Protein 4GOS (pdb70)

B-factor: mean 15.87, std 6.1, range [8.82, 46.49]

Organism: Homo sapiens (NCBI:txid9606)

Sequence (115 aa):
HSITVTTVASAGNIGEDGILSCTFEPDIIKLSDIVIQWLKEGVLGLVHEFKEGKDELSEQDEMFRGRTAVFADQVIVGNASLRLKNVQLTDAGTYKCYIITSKGKGNANLLEYKTGH

InterPro domains:
  IPR003599 Immunoglobulin domain subtype [SM00409] (41-146)
  IPR007110 Immunoglobulin-like domain [PS50835] (49-132)
  IPR007110 Immunoglobulin-like domain [PS50835] (153-241)
  IPR013106 Immunoglobulin V-set domain [PF07686] (47-138)
  IPR013783 Immunoglobulin-like fold [G3DSA:2.60.40.10] (30-149)
  IPR013783 Immunoglobulin-like fold [G3DSA:2.60.40.10] (150-251)
  IPR036179 Immunoglobulin-like domain superfamily [SSF48726] (47-141)
  IPR036179 Immunoglobulin-like domain superfamily [SSF48726] (162-236)
  IPR050504 BTN/MOG-like [PTHR24100] (30-240)
  IPR053896 Butyrophilin subfamily 3 member A2-like, Ig-C domain [PF22705] (153-232)

Structure (mmCIF, N/CA/C/O backbone):
data_4GOS
#
_entry.id   4GOS
#
_cell.length_a   46.500
_cell.length_b   46.500
_cell.length_c   115.770
_cell.angle_alpha   90.000
_cell.angle_beta   90.000
_cell.angle_gamma   90.000
#
_symmetry.space_group_name_H-M   'P 43 21 2'
#
loop_
_entity.id
_entity.type
_entity.pdbx_description
1 polymer 'V-set domain-containing T-cell activation inhibitor 1'
2 branched alpha-D-mannopyranose-(1-3)-[alpha-D-mannopyranose-(1-6)]beta-D-mannopyranose-(1-4)-2-acetamido-2-deoxy-beta-D-glucopyranose-(1-4)-2-acetamido-2-deoxy-beta-D-glucopyranose
3 water water
#
loop_
_atom_site.group_PDB
_atom_site.id
_atom_site.type_symbol
_atom_site.label_atom_id
_atom_site.label_alt_id
_atom_site.label_comp_id
_atom_site.label_asym_id
_atom_site.label_entity_id
_atom_site.label_seq_id
_atom_site.pdbx_PDB_ins_code
_atom_site.Cartn_x
_atom_site.Cartn_y
_atom_site.Cartn_z
_atom_site.occupancy
_atom_site.B_iso_or_equiv
_atom_site.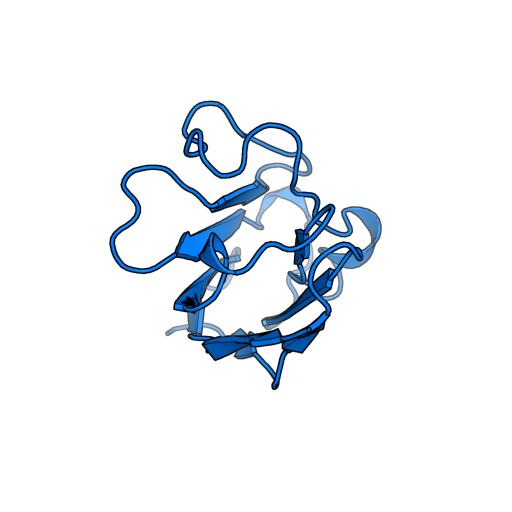auth_seq_id
_atom_site.auth_comp_id
_atom_site.auth_asym_id
_atom_site.auth_atom_id
_atom_site.pdbx_PDB_model_num
ATOM 1 N N . HIS A 1 6 ? 8.027 20.451 53.082 1.00 28.53 35 HIS A N 1
ATOM 2 C CA . HIS A 1 6 ? 9.324 19.925 53.622 1.00 28.66 35 HIS A CA 1
ATOM 3 C C . HIS A 1 6 ? 10.235 19.357 52.527 1.00 27.84 35 HIS A C 1
ATOM 4 O O . HIS A 1 6 ? 10.903 18.344 52.733 1.00 29.58 35 HIS A O 1
ATOM 6 N N . SER A 1 7 ? 10.287 20.029 51.382 1.00 25.32 36 SER A N 1
ATOM 7 C CA . SER A 1 7 ? 11.117 19.575 50.277 1.00 23.67 36 SER A CA 1
ATOM 8 C C . SER A 1 7 ? 12.602 19.928 50.468 1.00 21.36 36 SER A C 1
ATOM 9 O O . SER A 1 7 ? 13.450 19.376 49.763 1.00 22.12 36 SER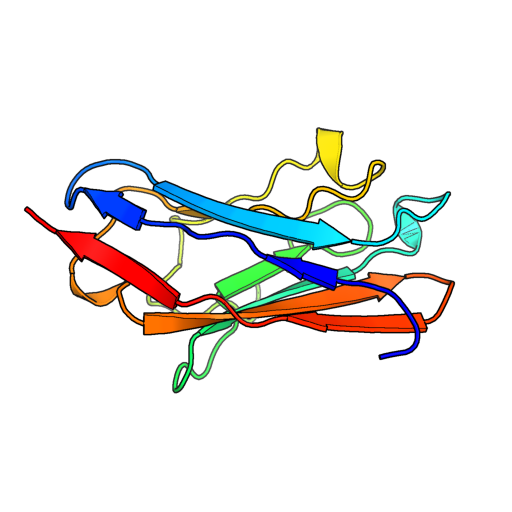 A O 1
ATOM 12 N N . ILE A 1 8 ? 12.918 20.819 51.421 1.00 18.55 37 ILE A N 1
ATOM 13 C CA . ILE A 1 8 ? 14.308 21.023 51.841 1.00 17.24 37 ILE A CA 1
ATOM 14 C C . ILE A 1 8 ? 14.439 20.908 53.344 1.00 16.26 37 ILE A C 1
ATOM 15 O O . ILE A 1 8 ? 13.465 21.111 54.084 1.00 16.11 37 ILE A O 1
ATOM 20 N N . THR A 1 9 ? 15.652 20.606 53.783 1.00 14.61 38 THR A N 1
ATOM 21 C CA . THR A 1 9 ? 15.937 20.414 55.194 1.00 14.09 38 THR A CA 1
ATOM 22 C C . THR A 1 9 ? 16.153 21.768 55.880 1.00 12.63 38 THR A C 1
ATOM 23 O O . THR A 1 9 ? 16.839 22.638 55.367 1.00 13.06 38 THR A O 1
ATOM 27 N N . VAL A 1 10 ? 15.477 21.934 57.019 1.00 11.51 39 VAL A N 1
ATOM 28 C CA . VAL A 1 10 ? 15.636 23.084 57.891 1.00 11.28 39 VAL A CA 1
ATOM 29 C C . VAL A 1 10 ? 15.716 22.528 59.299 1.00 10.87 39 VAL A C 1
ATOM 30 O O . VAL A 1 10 ? 14.920 21.667 59.660 1.00 11.48 39 VAL A O 1
ATOM 34 N N . THR A 1 11 ? 16.689 23.005 60.055 1.00 11.46 40 THR A N 1
ATOM 35 C CA . THR A 1 11 ? 16.982 22.477 61.381 1.00 11.98 40 THR A CA 1
ATOM 36 C C . THR A 1 11 ? 17.241 23.652 62.328 1.00 11.58 40 THR A C 1
ATOM 37 O O . THR A 1 11 ? 17.984 24.573 61.998 1.00 11.79 40 THR A O 1
ATOM 41 N N . THR A 1 12 ? 16.686 23.584 63.528 1.00 10.96 41 THR A N 1
ATOM 42 C CA . THR A 1 12 ? 17.066 24.527 64.575 1.00 11.07 41 THR A CA 1
ATOM 43 C C . THR A 1 12 ? 17.836 23.769 65.640 1.00 11.59 41 THR A C 1
ATOM 44 O O . THR A 1 12 ? 17.821 22.528 65.688 1.00 11.57 41 THR A O 1
ATOM 48 N N . VAL A 1 13 ? 18.512 24.509 66.505 1.00 12.27 42 VAL A N 1
ATOM 49 C CA . VAL A 1 13 ? 19.111 23.929 67.694 1.00 12.86 42 VAL A CA 1
ATOM 50 C C . VAL A 1 13 ? 18.781 24.801 68.889 1.00 12.43 42 VAL A C 1
ATOM 51 O O . VAL A 1 13 ? 18.462 25.994 68.726 1.00 11.77 42 VAL A O 1
ATOM 55 N N . ALA A 1 14 ? 18.913 24.190 70.065 1.00 12.24 43 ALA A N 1
ATOM 56 C CA . ALA A 1 14 ? 18.525 24.805 71.321 1.00 12.42 43 ALA A CA 1
ATOM 57 C C . ALA A 1 14 ? 19.098 26.208 71.415 1.00 11.69 43 ALA A C 1
ATOM 58 O O . ALA A 1 14 ? 20.295 26.422 71.180 1.00 12.17 43 ALA A O 1
ATOM 60 N N . SER A 1 15 ? 18.213 27.150 71.736 1.00 11.48 44 SER A N 1
ATOM 61 C CA . SER A 1 15 ? 18.550 28.549 71.793 1.00 11.38 44 SER A CA 1
ATOM 62 C C . SER A 1 15 ? 17.934 29.128 73.084 1.00 11.80 44 SER A C 1
ATOM 63 O O . SER A 1 15 ? 16.767 28.897 73.393 1.00 11.73 44 SER A O 1
ATOM 66 N N . ALA A 1 16 ? 18.755 29.858 73.825 1.00 12.00 45 ALA A N 1
ATOM 67 C CA . ALA A 1 16 ? 18.382 30.424 75.106 1.00 12.19 45 ALA A CA 1
ATOM 68 C C . ALA A 1 16 ? 19.314 31.580 75.451 1.00 12.76 45 ALA A C 1
ATOM 69 O O . ALA A 1 16 ? 20.523 31.524 75.233 1.00 12.30 45 ALA A O 1
ATOM 71 N N . GLY A 1 17 ? 18.725 32.650 75.978 1.00 12.17 46 GLY A N 1
ATOM 72 C CA . GLY A 1 17 ? 19.486 33.844 76.302 1.00 11.82 46 GLY A CA 1
ATOM 73 C C . GLY A 1 17 ? 19.152 34.345 77.694 1.00 11.70 46 GLY A C 1
ATOM 74 O O . GLY A 1 17 ? 18.316 33.771 78.404 1.00 11.91 46 GLY A O 1
ATOM 75 N N . ASN A 1 18 ? 19.863 35.391 78.083 1.00 11.27 47 ASN A N 1
ATOM 76 C CA . ASN A 1 18 ? 19.601 36.119 79.313 1.00 11.51 47 ASN A CA 1
ATOM 77 C C . ASN A 1 18 ? 18.862 37.414 79.035 1.00 11.14 47 ASN A C 1
ATOM 78 O O . ASN A 1 18 ? 19.176 38.132 78.097 1.00 11.71 47 ASN A O 1
ATOM 83 N N . ILE A 1 19 ? 17.897 37.707 79.893 1.00 11.65 48 ILE A N 1
ATOM 84 C CA . ILE A 1 19 ? 17.188 38.970 79.827 1.00 11.81 48 ILE A CA 1
ATOM 85 C C . ILE A 1 19 ? 18.159 40.152 79.957 1.00 11.49 48 ILE A C 1
ATOM 86 O O . ILE A 1 19 ? 19.054 40.140 80.814 1.00 12.57 48 ILE A O 1
ATOM 91 N N . GLY A 1 20 ? 17.993 41.150 79.091 1.00 11.21 49 GLY A N 1
ATOM 92 C CA . GLY A 1 20 ? 18.832 42.325 79.106 1.00 12.01 49 GLY A CA 1
ATOM 93 C C . GLY A 1 20 ? 20.065 42.256 78.241 1.00 12.63 49 GLY A C 1
ATOM 94 O O . GLY A 1 20 ? 20.862 43.206 78.187 1.00 13.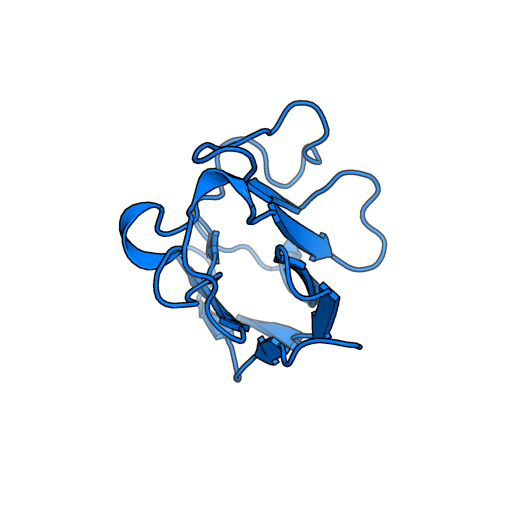77 49 GLY A O 1
ATOM 95 N N . GLU A 1 21 ? 20.238 41.127 77.563 1.00 12.44 50 GLU A N 1
ATOM 96 C CA . GLU A 1 21 ? 21.437 40.847 76.791 1.00 12.17 50 GLU A CA 1
ATOM 97 C C . GLU A 1 21 ? 20.993 40.386 75.408 1.00 11.68 50 GLU A C 1
ATOM 98 O O . GLU A 1 21 ? 19.895 39.870 75.254 1.00 11.05 50 GLU A O 1
ATOM 104 N N . ASP A 1 22 ? 21.829 40.607 74.404 1.00 10.51 51 ASP A N 1
ATOM 105 C CA . ASP A 1 22 ? 21.504 40.189 73.035 1.00 11.09 51 ASP A CA 1
ATOM 106 C C . ASP A 1 22 ? 21.519 38.655 72.956 1.00 10.20 51 ASP A C 1
ATOM 107 O O . ASP A 1 22 ? 22.235 37.982 73.717 1.00 10.73 51 ASP A O 1
ATOM 112 N N . GLY A 1 23 ? 20.695 38.129 72.053 1.00 10.43 52 GLY A N 1
ATOM 113 C CA . GLY A 1 23 ? 20.527 36.690 71.902 1.00 10.05 52 GLY A CA 1
ATOM 114 C C . GLY A 1 23 ? 20.561 36.242 70.452 1.00 10.40 52 GLY A C 1
ATOM 115 O O . GLY A 1 23 ? 20.666 37.069 69.536 1.00 9.76 52 GLY A O 1
ATOM 116 N N . ILE A 1 24 ? 20.506 34.928 70.271 1.00 11.03 53 ILE A N 1
ATOM 117 C CA . ILE A 1 24 ? 20.553 34.286 68.949 1.00 12.48 53 ILE A CA 1
ATOM 118 C C . ILE A 1 24 ? 19.531 33.167 68.923 1.00 11.73 53 ILE A C 1
ATOM 119 O O . ILE A 1 24 ? 19.413 32.393 69.869 1.00 11.11 53 ILE A O 1
ATOM 124 N N . LEU A 1 25 ? 18.789 33.107 67.833 1.00 11.19 54 LEU A N 1
ATOM 125 C CA . LEU A 1 25 ? 17.894 31.982 67.530 1.00 11.29 54 LEU A CA 1
ATOM 126 C C . LEU A 1 25 ? 18.504 31.243 66.352 1.00 10.88 54 LEU A C 1
ATOM 127 O O . LEU A 1 25 ? 18.634 31.822 65.275 1.00 10.61 54 LEU A O 1
ATOM 132 N N . SER A 1 26 ? 18.879 29.975 66.546 1.00 10.71 55 SER A N 1
ATOM 133 C CA . SER A 1 26 ? 19.673 29.259 65.563 1.00 10.90 55 SER A CA 1
ATOM 134 C C . SER A 1 26 ? 18.825 28.529 64.556 1.00 10.75 55 SER A C 1
ATOM 135 O O . SER A 1 26 ? 17.919 27.790 64.924 1.00 10.96 55 SER A O 1
ATOM 138 N N . CYS A 1 27 ? 19.162 28.707 63.282 1.00 10.07 56 CYS A N 1
ATOM 139 C CA . CYS A 1 27 ? 18.487 27.948 62.235 1.00 10.15 56 CYS A CA 1
ATOM 140 C C . CYS A 1 27 ? 19.441 27.711 61.090 1.00 10.79 56 CYS A C 1
ATOM 141 O O . CYS A 1 27 ? 20.186 28.611 60.732 1.00 10.99 56 CYS A O 1
ATOM 144 N N . THR A 1 28 ? 19.459 26.480 60.565 1.00 11.05 57 THR A N 1
ATOM 145 C CA . THR A 1 28 ? 20.253 26.167 59.383 1.00 12.16 57 THR A CA 1
ATOM 146 C C . THR A 1 28 ? 19.388 25.504 58.337 1.00 11.52 57 THR A C 1
ATOM 147 O O . THR A 1 28 ? 18.380 24.886 58.664 1.00 12.96 57 THR A O 1
ATOM 151 N N . PHE A 1 29 ? 19.774 25.618 57.080 1.00 10.40 58 PHE A N 1
ATOM 152 C CA . PHE A 1 29 ? 19.008 24.993 56.028 1.00 10.51 58 PHE A CA 1
ATOM 153 C C . PHE A 1 29 ? 19.919 24.508 54.914 1.00 11.09 58 PHE A C 1
ATOM 154 O O . PHE A 1 29 ? 21.092 24.865 54.838 1.00 11.10 58 PHE A O 1
ATOM 162 N N . GLU A 1 30 ? 19.330 23.688 54.066 1.00 12.16 59 GLU A N 1
ATOM 163 C CA . GLU A 1 30 ? 19.986 23.098 52.913 1.00 12.93 59 GLU A CA 1
ATOM 164 C C . GLU A 1 30 ? 20.404 24.215 51.950 1.00 12.68 59 GLU A C 1
ATOM 165 O O . GLU A 1 30 ? 19.559 24.848 51.364 1.00 12.94 59 GLU A O 1
ATOM 171 N N . PRO A 1 31 ? 21.722 24.459 51.797 1.00 13.05 60 PRO A N 1
ATOM 172 C CA . PRO A 1 31 ? 22.124 25.706 51.144 1.00 13.17 60 PRO A CA 1
ATOM 173 C C . PRO A 1 31 ? 21.879 25.723 49.653 1.00 14.41 60 PRO A C 1
ATOM 174 O O . PRO A 1 31 ? 22.083 24.704 48.982 1.00 14.24 60 PRO A O 1
ATOM 178 N N . ASP A 1 32 ? 21.449 26.881 49.160 1.00 14.87 61 ASP A N 1
ATOM 179 C CA . ASP A 1 32 ? 21.243 27.131 47.735 1.00 15.75 61 ASP A CA 1
ATOM 180 C C . ASP A 1 32 ? 22.427 27.887 47.138 1.00 16.48 61 ASP A C 1
ATOM 181 O O . ASP A 1 32 ? 23.296 28.357 47.886 1.00 16.43 61 ASP A O 1
ATOM 186 N N . ILE A 1 33 ? 22.416 27.999 45.805 1.00 16.32 62 ILE A N 1
ATOM 187 C CA A ILE A 1 33 ? 23.581 28.462 45.035 0.50 17.29 62 ILE A CA 1
ATOM 188 C CA B ILE A 1 33 ? 23.554 28.459 45.001 0.50 17.50 62 ILE A CA 1
ATOM 189 C C . ILE A 1 33 ? 23.580 29.971 44.851 1.00 16.50 62 ILE A C 1
ATOM 190 O O . ILE A 1 33 ? 24.648 30.583 44.750 1.00 17.02 62 ILE A O 1
ATOM 199 N N . LYS A 1 34 ? 22.384 30.545 44.784 1.00 17.04 63 LYS A N 1
ATOM 200 C CA . LYS A 1 34 ? 22.211 31.962 44.531 1.00 17.37 63 LYS A CA 1
ATOM 201 C C . LYS A 1 34 ? 21.450 32.580 45.656 1.00 16.21 63 LYS A C 1
ATOM 202 O O . LYS A 1 34 ? 20.348 32.136 46.001 1.00 15.16 63 LYS A O 1
ATOM 208 N N . LEU A 1 35 ? 21.997 33.670 46.164 1.00 15.10 64 LEU A N 1
ATOM 209 C CA . LEU A 1 35 ? 21.341 34.404 47.206 1.00 15.65 64 LEU A CA 1
ATOM 210 C C . LEU A 1 35 ? 19.932 34.885 46.810 1.00 15.46 64 LEU A C 1
ATOM 211 O O . LEU A 1 35 ? 19.015 34.901 47.645 1.00 15.72 64 LEU A O 1
ATOM 216 N N . SER A 1 36 ? 19.736 35.216 45.533 1.00 15.82 65 SER A N 1
ATOM 217 C CA . SER A 1 36 ? 18.467 35.762 45.051 1.00 16.13 65 SER A CA 1
ATOM 218 C C . SER A 1 36 ? 17.302 34.790 45.159 1.00 16.25 65 SER A C 1
ATOM 219 O O . SER A 1 36 ? 16.149 35.207 45.153 1.00 17.51 65 SER A O 1
ATOM 222 N N . ASP A 1 37 ? 17.601 33.503 45.274 1.00 15.95 66 ASP A N 1
ATOM 223 C CA . ASP A 1 37 ? 16.559 32.488 45.356 1.00 16.58 66 ASP A CA 1
ATOM 224 C C . ASP A 1 37 ? 16.118 32.180 46.781 1.00 14.90 66 ASP A C 1
ATOM 225 O O . ASP A 1 37 ? 15.235 31.363 46.968 1.00 15.17 66 ASP A O 1
ATOM 230 N N . ILE A 1 38 ? 16.732 32.806 47.772 1.00 13.28 67 ILE A N 1
ATOM 231 C CA . ILE A 1 38 ? 16.492 32.443 49.166 1.00 12.98 67 ILE A CA 1
ATOM 232 C C . ILE A 1 38 ? 15.556 33.434 49.859 1.00 12.11 67 ILE A C 1
ATOM 233 O O . ILE A 1 38 ? 15.767 34.649 49.782 1.00 12.82 67 ILE A O 1
ATOM 238 N N . VAL A 1 39 ? 14.561 32.887 50.573 1.00 11.69 68 VAL A N 1
ATOM 239 C CA . VAL A 1 39 ? 13.711 33.669 51.472 1.00 11.80 68 VAL A CA 1
ATOM 240 C C . VAL A 1 39 ? 13.769 33.065 52.857 1.00 11.38 68 VAL A C 1
ATOM 241 O O . VAL A 1 39 ? 13.586 31.876 53.005 1.00 11.34 68 VAL A O 1
ATOM 245 N N . ILE A 1 40 ? 14.056 33.897 53.858 1.00 11.22 69 ILE A N 1
ATOM 246 C CA . ILE A 1 40 ? 13.973 33.484 55.257 1.00 11.65 69 ILE A CA 1
ATOM 247 C C . ILE A 1 40 ? 12.819 34.256 55.898 1.00 11.62 69 ILE A C 1
ATOM 248 O O . ILE A 1 40 ? 12.759 35.471 55.797 1.00 11.92 69 ILE A O 1
ATOM 253 N N . GLN A 1 41 ? 11.945 33.558 56.608 1.00 11.89 70 GLN A N 1
ATOM 254 C CA . GLN A 1 41 ? 10.975 34.209 57.486 1.00 12.89 70 GLN A CA 1
ATOM 255 C C . GLN A 1 41 ? 11.047 33.585 58.865 1.00 11.37 70 GLN A C 1
ATOM 256 O O . GLN A 1 41 ? 11.085 32.354 58.984 1.00 12.05 70 GLN A O 1
ATOM 262 N N . TRP A 1 42 ? 11.066 34.421 59.895 1.00 10.35 71 TRP A N 1
ATOM 263 C CA . TRP A 1 42 ? 10.965 33.975 61.277 1.00 9.79 71 TRP A CA 1
ATOM 264 C C . TRP A 1 42 ? 9.594 34.426 61.782 1.00 9.86 71 TRP A C 1
ATOM 265 O O . TRP A 1 42 ? 9.163 35.564 61.523 1.00 10.23 71 TRP A O 1
ATOM 276 N N . LEU A 1 43 ? 8.908 33.498 62.438 1.00 10.52 72 LEU A N 1
ATOM 277 C CA . LEU A 1 43 ? 7.602 33.721 63.052 1.00 11.25 72 LEU A CA 1
ATOM 278 C C . LEU A 1 43 ? 7.639 33.330 64.518 1.00 10.88 72 LEU A C 1
ATOM 279 O O . LEU A 1 43 ? 8.434 32.475 64.912 1.00 10.50 72 LEU A O 1
ATOM 284 N N . LYS A 1 44 ? 6.774 33.962 65.324 1.00 10.36 73 LYS A N 1
ATOM 285 C CA . LYS A 1 44 ? 6.616 33.585 66.717 1.00 10.64 73 LYS A CA 1
ATOM 286 C C . LYS A 1 44 ? 5.156 33.190 66.913 1.00 10.08 73 LYS A C 1
ATOM 287 O O . LYS A 1 44 ? 4.254 33.839 66.373 1.00 9.90 73 LYS A O 1
ATOM 293 N N . GLU A 1 45 ? 4.942 32.123 67.677 1.00 10.67 74 GLU A N 1
ATOM 294 C CA . GLU A 1 45 ? 3.596 31.625 67.897 1.00 10.94 74 GLU A CA 1
ATOM 295 C C . GLU A 1 45 ? 2.661 32.729 68.449 1.00 10.63 74 GLU A C 1
ATOM 296 O O . GLU A 1 45 ? 2.994 33.422 69.406 1.00 10.58 74 GLU A O 1
ATOM 302 N N . GLY A 1 46 ? 1.507 32.856 67.825 1.00 10.48 75 GLY A N 1
ATOM 303 C CA . GLY A 1 46 ? 0.501 33.824 68.257 1.00 10.69 75 GLY A CA 1
ATOM 304 C C . GLY A 1 46 ? 0.765 35.259 67.849 1.00 10.80 75 GLY A C 1
ATOM 305 O O . GLY A 1 46 ? 0.018 36.141 68.212 1.00 11.16 75 GLY A O 1
ATOM 306 N N . VAL A 1 47 ? 1.837 35.520 67.111 1.00 10.50 76 VAL A N 1
ATOM 307 C CA . VAL A 1 47 ? 2.210 36.897 66.787 1.00 10.70 76 VAL A CA 1
ATOM 308 C C . VAL A 1 47 ? 1.690 37.220 65.394 1.00 11.73 76 VAL A C 1
ATOM 309 O O . VAL A 1 47 ? 1.868 36.427 64.462 1.00 11.85 76 VAL A O 1
ATOM 313 N N . LEU A 1 48 ? 1.062 38.385 65.238 1.00 12.69 77 LEU A N 1
ATOM 314 C CA . LEU A 1 48 ? 0.381 38.695 63.976 1.00 13.65 77 LEU A CA 1
ATOM 315 C C . LEU A 1 48 ? 1.354 39.015 62.846 1.00 13.29 77 LEU A C 1
ATOM 316 O O . LEU A 1 48 ? 1.213 38.509 61.732 1.00 15.22 77 LEU A O 1
ATOM 321 N N . GLY A 1 49 ? 2.326 39.881 63.133 1.00 13.09 78 GLY A N 1
ATOM 322 C CA . GLY A 1 49 ? 3.366 40.216 62.155 1.00 13.04 78 GLY A CA 1
ATOM 323 C C . GLY A 1 49 ? 4.528 39.249 62.199 1.00 13.23 78 GLY A C 1
ATOM 324 O O . GLY A 1 49 ? 4.664 38.445 63.132 1.00 13.31 78 GLY A O 1
ATOM 325 N N . LEU A 1 50 ? 5.398 39.341 61.198 1.00 13.31 79 LEU A N 1
ATOM 326 C CA . LEU A 1 50 ? 6.598 38.526 61.148 1.00 14.09 79 LEU A CA 1
ATOM 327 C C . LEU A 1 50 ? 7.618 38.977 62.183 1.00 12.65 79 LEU A C 1
ATOM 328 O O . LEU A 1 50 ? 7.647 40.136 62.578 1.00 12.74 79 LEU A O 1
ATOM 333 N N . VAL A 1 51 ? 8.458 38.058 62.633 1.00 11.32 80 VAL A N 1
ATOM 334 C CA . VAL A 1 51 ? 9.607 38.408 63.464 1.00 10.86 80 VAL A CA 1
ATOM 335 C C . VAL A 1 51 ? 10.676 39.070 62.600 1.00 10.93 80 VAL A C 1
ATOM 336 O O . VAL A 1 51 ? 11.244 40.085 62.977 1.00 11.37 80 VAL A O 1
ATOM 340 N N . HIS A 1 52 ? 10.950 38.477 61.447 1.00 10.77 81 HIS A N 1
ATOM 341 C CA . HIS A 1 52 ? 11.956 39.001 60.496 1.00 11.40 81 HIS A CA 1
ATOM 342 C C . HIS A 1 52 ? 11.721 38.368 59.143 1.00 11.46 81 HIS A C 1
ATOM 343 O O . HIS A 1 52 ? 11.205 37.250 59.066 1.00 11.98 81 HIS A O 1
ATOM 350 N N . GLU A 1 53 ? 12.061 39.087 58.071 1.00 11.64 82 GLU A N 1
ATOM 351 C CA . GLU A 1 53 ? 12.058 38.495 56.728 1.00 13.31 82 GLU A CA 1
ATOM 352 C C . GLU A 1 53 ? 13.282 38.970 55.966 1.00 13.31 82 GLU A C 1
ATOM 353 O O . GLU A 1 53 ? 13.677 40.125 56.068 1.00 12.99 82 GLU A O 1
ATOM 359 N N . PHE A 1 54 ? 13.897 38.051 55.230 1.00 12.65 83 PHE A N 1
ATOM 360 C CA . PHE A 1 54 ? 15.044 38.355 54.394 1.00 13.14 83 PHE A CA 1
ATOM 361 C C . PHE A 1 54 ? 14.760 37.780 53.020 1.00 13.65 83 PHE A C 1
ATOM 362 O O . PHE A 1 54 ? 14.478 36.587 52.870 1.00 12.64 83 PHE A O 1
ATOM 370 N N . LYS A 1 55 ? 14.807 38.634 52.004 1.00 15.09 84 LYS A N 1
ATOM 371 C CA . LYS A 1 55 ? 14.410 38.241 50.660 1.00 16.89 84 LYS A CA 1
ATOM 372 C C . LYS A 1 55 ? 15.204 39.072 49.654 1.00 17.16 84 LYS A C 1
ATOM 373 O O . LYS A 1 55 ? 15.467 40.255 49.891 1.00 16.51 84 LYS A O 1
ATOM 379 N N . GLU A 1 56 ? 15.611 38.442 48.552 1.00 18.74 85 GLU A N 1
ATOM 380 C CA . GLU A 1 56 ? 16.417 39.118 47.519 1.00 19.89 85 GLU A CA 1
ATOM 381 C C . GLU A 1 56 ? 17.644 39.818 48.117 1.00 18.54 85 GLU A C 1
ATOM 382 O O . GLU A 1 56 ? 17.968 40.962 47.776 1.00 18.90 85 GLU A O 1
ATOM 388 N N . GLY A 1 57 ? 18.292 39.138 49.051 1.00 16.37 86 GLY A N 1
ATOM 389 C CA . GLY A 1 57 ? 19.526 39.603 49.633 1.00 16.88 86 GLY A CA 1
ATOM 390 C C . GLY A 1 57 ? 19.438 40.723 50.638 1.00 16.09 86 GLY A C 1
ATOM 391 O O . GLY A 1 57 ? 20.465 41.246 51.053 1.00 15.67 86 GLY A O 1
ATOM 392 N N . LYS A 1 58 ? 18.230 41.043 51.098 1.00 16.80 87 LYS A N 1
ATOM 393 C CA . LYS A 1 58 ? 18.084 42.081 52.097 1.00 18.36 87 LYS A CA 1
ATOM 394 C C . LYS A 1 58 ? 16.870 41.901 52.988 1.00 17.42 87 LYS A C 1
ATOM 395 O O . LYS A 1 58 ? 15.968 41.121 52.700 1.00 15.54 87 LYS A O 1
ATOM 401 N N . ASP A 1 59 ? 16.876 42.655 54.080 1.00 17.25 88 ASP A N 1
ATOM 402 C CA . ASP A 1 59 ? 15.764 42.644 55.029 1.00 17.05 88 ASP A CA 1
ATOM 403 C C . ASP A 1 59 ? 14.521 43.227 54.376 1.00 16.91 88 ASP A C 1
ATOM 404 O O . ASP A 1 59 ? 14.609 44.205 53.629 1.00 15.93 88 ASP A O 1
ATOM 409 N N . GLU A 1 60 ? 13.366 42.631 54.667 1.00 17.37 89 GLU A N 1
ATOM 410 C CA . GLU A 1 60 ? 12.085 43.176 54.237 1.00 18.69 89 GLU A CA 1
ATOM 411 C C . GLU A 1 60 ? 11.151 43.155 55.423 1.00 17.73 89 GLU A C 1
ATOM 412 O O . GLU A 1 60 ? 10.546 42.126 55.733 1.00 17.48 89 GLU A O 1
ATOM 418 N N . LEU A 1 61 ? 11.035 44.297 56.085 1.00 17.37 90 LEU A N 1
ATOM 419 C CA . LEU A 1 61 ? 10.411 44.352 57.398 1.00 16.85 90 LEU A CA 1
ATOM 420 C C . LEU A 1 61 ? 9.094 45.164 57.403 1.00 17.45 90 LEU A C 1
ATOM 421 O O . LEU A 1 61 ? 8.591 45.556 58.472 1.00 18.49 90 LEU A O 1
ATOM 426 N N . SER A 1 62 ? 8.519 45.387 56.226 1.00 18.63 91 SER A N 1
ATOM 427 C CA . SER A 1 62 ? 7.250 46.128 56.138 1.00 20.40 91 SER A CA 1
ATOM 428 C C . SER A 1 62 ? 6.119 45.428 56.899 1.00 20.19 91 SER A C 1
ATOM 429 O O . SER A 1 62 ? 5.203 46.089 57.368 1.00 22.55 91 SER A O 1
ATOM 432 N N . GLU A 1 63 ? 6.171 44.099 57.010 1.00 20.00 92 GLU A N 1
ATOM 433 C CA . GLU A 1 63 ? 5.149 43.326 57.747 1.00 20.42 92 GLU A CA 1
ATOM 434 C C . GLU A 1 63 ? 5.621 42.839 59.120 1.00 17.34 92 GLU A C 1
ATOM 435 O O . GLU A 1 63 ? 4.989 41.970 59.724 1.00 17.69 92 GLU A O 1
ATOM 441 N N . GLN A 1 64 ? 6.725 43.387 59.606 1.00 15.50 93 GLN A N 1
ATOM 442 C CA . GLN A 1 64 ? 7.281 42.992 60.893 1.00 13.88 93 GLN A CA 1
ATOM 443 C C . GLN A 1 64 ? 6.375 43.412 62.034 1.00 13.62 93 GLN A C 1
ATOM 444 O O . GLN A 1 64 ? 5.905 44.551 62.052 1.00 14.90 93 GLN A O 1
ATOM 450 N N . ASP A 1 65 ? 6.211 42.525 63.015 1.00 13.06 94 ASP A N 1
ATOM 451 C CA . ASP A 1 65 ? 5.410 42.837 64.201 1.00 12.73 94 ASP A CA 1
ATOM 452 C C . ASP A 1 65 ? 6.073 43.924 65.029 1.00 13.15 94 ASP A C 1
ATOM 453 O O . ASP A 1 65 ? 7.304 43.989 65.119 1.00 12.70 94 ASP A O 1
ATOM 458 N N . GLU A 1 66 ? 5.246 44.763 65.649 1.00 15.51 95 GLU A N 1
ATOM 459 C CA . GLU A 1 66 ? 5.729 45.815 66.526 1.00 17.25 95 GLU A CA 1
ATOM 460 C C . GLU A 1 66 ? 6.627 45.329 67.653 1.00 16.52 95 GLU A C 1
ATOM 461 O O . GLU A 1 66 ? 7.547 46.040 68.041 1.00 17.27 95 GLU A O 1
ATOM 467 N N . MET A 1 67 ? 6.399 44.118 68.159 1.00 16.00 96 MET A N 1
ATOM 468 C CA . MET A 1 67 ? 7.197 43.671 69.281 1.00 16.31 96 MET A CA 1
ATOM 469 C C . MET A 1 67 ? 8.664 43.476 68.893 1.00 15.04 96 MET A C 1
A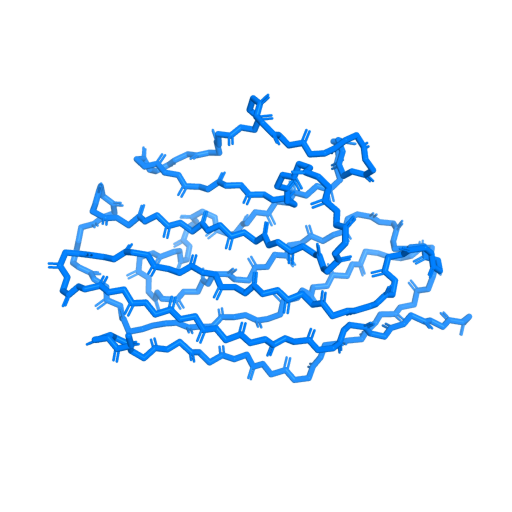TOM 470 O O . MET A 1 67 ? 9.528 43.429 69.764 1.00 13.17 96 MET A O 1
ATOM 475 N N . PHE A 1 68 ? 8.938 43.420 67.591 1.00 13.61 97 PHE A N 1
ATOM 476 C CA . PHE A 1 68 ? 10.310 43.166 67.108 1.00 12.97 97 PHE A CA 1
ATOM 477 C C . PHE A 1 68 ? 10.924 44.331 66.347 1.00 13.48 97 PHE A C 1
ATOM 478 O O . PHE A 1 68 ? 12.075 44.222 65.917 1.00 13.14 97 PHE A O 1
ATOM 486 N N . ARG A 1 69 ? 10.198 45.441 66.215 1.00 13.97 98 ARG A N 1
ATOM 487 C CA . ARG A 1 69 ? 10.732 46.605 65.485 1.00 15.84 98 ARG A CA 1
ATOM 488 C C . ARG A 1 69 ? 12.031 47.087 66.110 1.00 14.90 98 ARG A C 1
ATOM 489 O O . ARG A 1 69 ? 12.092 47.371 67.300 1.00 14.98 98 ARG A O 1
ATOM 497 N N . GLY A 1 70 ? 13.076 47.167 65.282 1.00 14.48 99 GLY A N 1
ATOM 498 C CA . GLY A 1 70 ? 14.368 47.669 65.703 1.00 14.10 99 GLY A CA 1
ATOM 499 C C . GLY A 1 70 ? 15.211 46.674 66.468 1.00 13.76 99 GLY A C 1
ATOM 500 O O . GLY A 1 70 ? 16.251 47.030 67.050 1.00 15.33 99 GLY A O 1
ATOM 501 N N . ARG A 1 71 ? 14.770 45.420 66.508 1.00 13.20 100 ARG A N 1
ATOM 502 C CA . ARG A 1 71 ? 15.373 44.453 67.420 1.00 12.67 100 ARG A CA 1
ATOM 503 C C . ARG A 1 71 ? 15.926 43.199 66.763 1.00 12.01 100 ARG A C 1
ATOM 504 O O . ARG A 1 71 ? 16.417 42.333 67.455 1.00 12.72 100 ARG A O 1
ATOM 512 N N . THR A 1 72 ? 15.852 43.102 65.444 1.00 11.88 101 THR A N 1
ATOM 513 C CA . THR A 1 72 ? 16.202 41.846 64.769 1.00 12.27 101 THR A CA 1
ATOM 514 C C . THR A 1 72 ? 17.163 42.024 63.605 1.00 12.41 101 THR A C 1
ATOM 515 O O . THR A 1 72 ? 17.109 43.018 62.891 1.00 13.23 101 THR A O 1
ATOM 519 N N . ALA A 1 7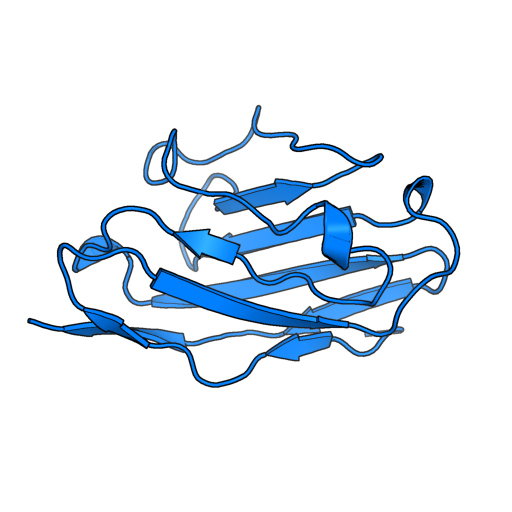3 ? 18.034 41.029 63.415 1.00 11.82 102 ALA A N 1
ATOM 520 C CA . ALA A 1 73 ? 18.908 40.991 62.272 1.00 11.74 102 ALA A CA 1
ATOM 521 C C . ALA A 1 73 ? 19.264 39.553 61.944 1.00 12.19 102 ALA A C 1
ATOM 522 O O . ALA A 1 73 ? 19.361 38.707 62.824 1.00 13.81 102 ALA A O 1
ATOM 524 N N . VAL A 1 74 ? 19.490 39.293 60.666 1.00 12.56 103 VAL A N 1
ATOM 525 C CA . VAL A 1 74 ? 20.090 38.033 60.273 1.00 12.61 103 VAL A CA 1
ATOM 526 C C . VAL A 1 74 ? 21.570 38.253 59.964 1.00 12.62 103 VAL A C 1
ATOM 527 O O . VAL A 1 74 ? 22.064 39.363 60.068 1.00 13.01 103 VAL A O 1
ATOM 531 N N . PHE A 1 75 ? 22.275 37.186 59.592 1.00 11.98 104 PHE A N 1
ATOM 532 C CA . PHE A 1 75 ? 23.687 37.278 59.189 1.00 12.14 104 PHE A CA 1
ATOM 533 C C . PHE A 1 75 ? 23.727 37.260 57.667 1.00 11.72 104 PHE A C 1
ATOM 534 O O . PHE A 1 75 ? 23.813 36.208 57.040 1.00 11.63 104 PHE A O 1
ATOM 542 N N . ALA A 1 76 ? 23.581 38.431 57.050 1.00 12.30 105 ALA A N 1
ATOM 543 C CA . ALA A 1 76 ? 23.424 38.494 55.608 1.00 12.17 105 ALA A CA 1
ATOM 544 C C . ALA A 1 76 ? 24.600 37.874 54.835 1.00 12.09 105 ALA A C 1
ATOM 545 O O . ALA A 1 76 ? 24.394 37.417 53.720 1.00 12.23 105 ALA A O 1
ATOM 547 N N . ASP A 1 77 ? 25.791 37.886 55.424 1.00 13.07 106 ASP A N 1
ATOM 548 C CA . ASP A 1 77 ? 26.982 37.292 54.800 1.00 14.12 106 ASP A CA 1
ATOM 549 C C . ASP A 1 77 ? 26.943 35.760 54.828 1.00 12.75 106 ASP A C 1
ATOM 550 O O . ASP A 1 77 ? 27.705 35.108 54.123 1.00 12.44 106 ASP A O 1
ATOM 555 N N . GLN A 1 78 ? 26.087 35.172 55.668 1.00 10.99 107 GLN A N 1
ATOM 556 C CA . GLN A 1 78 ? 26.104 33.716 55.903 1.00 10.40 107 GLN A CA 1
ATOM 557 C C . GLN A 1 78 ? 24.888 33.001 55.332 1.00 9.97 107 GLN A C 1
ATOM 558 O O . GLN A 1 78 ? 24.818 31.777 55.361 1.00 9.62 107 GLN A O 1
ATOM 564 N N . VAL A 1 79 ? 23.925 33.753 54.826 1.00 9.65 108 VAL A N 1
ATOM 565 C CA . VAL A 1 79 ? 22.709 33.140 54.302 1.00 9.26 108 VAL A CA 1
ATOM 566 C C . VAL A 1 79 ? 23.060 32.188 53.150 1.00 9.51 108 VAL A C 1
ATOM 567 O O . VAL A 1 79 ? 22.479 31.115 53.041 1.00 9.52 108 VAL A O 1
ATOM 571 N N . ILE A 1 80 ? 24.058 32.554 52.341 1.00 9.76 109 ILE A N 1
ATOM 572 C CA . ILE A 1 80 ? 24.419 31.730 51.190 1.00 11.19 109 ILE A CA 1
ATOM 573 C C . ILE A 1 80 ? 24.934 30.358 51.592 1.00 10.89 109 ILE A C 1
ATOM 574 O O . ILE A 1 80 ? 24.902 29.433 50.770 1.00 11.80 109 ILE A O 1
ATOM 579 N N . VAL A 1 81 ? 25.441 30.221 52.826 1.00 11.28 110 VAL A N 1
ATOM 580 C CA . VAL A 1 81 ? 25.902 28.921 53.312 1.00 11.50 110 VAL A CA 1
ATOM 581 C C . VAL A 1 81 ? 24.890 28.238 54.238 1.00 11.60 110 VAL A C 1
ATOM 582 O O . VAL A 1 81 ? 25.250 27.327 54.988 1.00 14.32 110 VAL A O 1
ATOM 586 N N . GLY A 1 82 ? 23.638 28.691 54.190 1.00 10.85 111 GLY A N 1
ATOM 587 C CA . GLY A 1 82 ? 22.548 28.000 54.867 1.00 10.04 111 GLY A CA 1
ATOM 588 C C . GLY A 1 82 ? 22.341 28.412 56.321 1.00 10.01 111 GLY A C 1
ATOM 589 O O . GLY A 1 82 ? 21.769 27.648 57.089 1.00 10.80 111 GLY A O 1
ATOM 590 N N . ASN A 1 83 ? 22.858 29.577 56.707 1.00 9.58 112 ASN A N 1
ATOM 591 C CA . ASN A 1 83 ? 22.742 30.070 58.062 1.00 9.10 112 ASN A CA 1
ATOM 592 C C . ASN A 1 83 ? 21.623 31.106 58.134 1.00 9.24 112 ASN A C 1
ATOM 593 O O . ASN A 1 83 ? 21.788 32.234 57.671 1.00 9.04 112 ASN A O 1
ATOM 598 N N . ALA A 1 84 ? 20.488 30.700 58.700 1.00 8.82 113 ALA A N 1
ATOM 599 C CA . ALA A 1 84 ? 19.310 31.558 58.827 1.00 9.14 113 ALA A CA 1
ATOM 600 C C . ALA A 1 84 ? 19.101 32.051 60.249 1.00 9.17 113 ALA A C 1
ATOM 601 O O . ALA A 1 84 ? 17.997 32.458 60.591 1.00 9.24 113 ALA A O 1
ATOM 603 N N . SER A 1 85 ? 20.161 32.030 61.051 1.00 9.00 114 SER A N 1
ATOM 604 C CA . SER A 1 85 ? 20.077 32.424 62.453 1.00 9.07 114 SER A CA 1
ATOM 605 C C . SER A 1 85 ? 19.722 33.876 62.614 1.00 9.78 114 SER A C 1
ATOM 606 O O . SER A 1 85 ? 20.075 34.702 61.770 1.00 10.15 114 SER A O 1
ATOM 609 N N . LEU A 1 86 ? 18.966 34.152 63.676 1.00 10.09 115 LEU A N 1
ATOM 610 C CA . LEU A 1 86 ? 18.464 35.491 63.946 1.00 11.30 115 LEU A CA 1
ATOM 611 C C . LEU A 1 86 ? 19.113 36.038 65.193 1.00 11.20 115 LEU A C 1
ATOM 612 O O . LEU A 1 86 ? 19.204 35.362 66.223 1.00 11.20 115 LEU A O 1
ATOM 617 N N . ARG A 1 87 ? 19.561 37.292 65.095 1.00 11.12 116 ARG A N 1
ATOM 618 C CA . ARG A 1 87 ? 20.053 38.072 66.235 1.00 11.94 116 ARG A CA 1
ATOM 619 C C . ARG A 1 87 ? 18.889 38.853 66.846 1.00 10.99 116 ARG A C 1
ATOM 620 O O . ARG A 1 87 ? 18.160 39.519 66.129 1.00 11.04 116 ARG A O 1
ATOM 628 N N . LEU A 1 88 ? 18.731 38.751 68.162 1.00 10.82 117 LEU A N 1
ATOM 629 C CA . LEU A 1 88 ? 17.658 39.445 68.861 1.00 11.29 117 LEU A 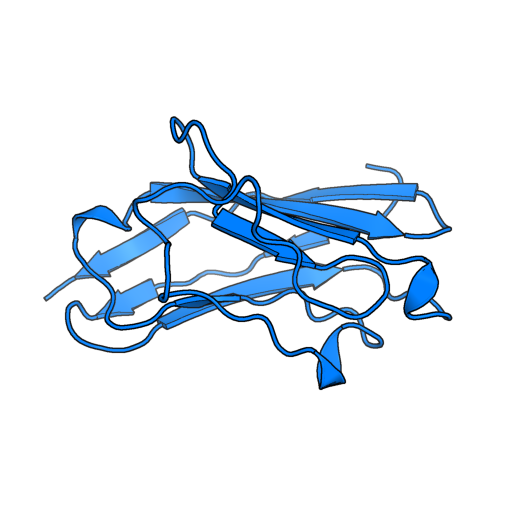CA 1
ATOM 630 C C . LEU A 1 88 ? 18.261 40.393 69.877 1.00 11.08 117 LEU A C 1
ATOM 631 O O . LEU A 1 88 ? 19.017 39.984 70.753 1.00 11.32 117 LEU A O 1
ATOM 636 N N . LYS A 1 89 ? 17.945 41.681 69.738 1.00 11.96 118 LYS A N 1
ATOM 637 C CA . LYS A 1 89 ? 18.526 42.707 70.597 1.00 12.77 118 LYS A CA 1
ATOM 638 C C . LYS A 1 89 ? 17.845 42.759 71.967 1.00 12.45 118 LYS A C 1
ATOM 639 O O . LYS A 1 89 ? 16.624 42.783 72.048 1.00 12.05 118 LYS A O 1
ATOM 645 N N . ASN A 1 90 ? 18.650 42.816 73.031 1.00 11.84 119 ASN A N 1
ATOM 646 C CA . ASN A 1 90 ? 18.169 43.063 74.390 1.00 12.72 119 ASN A CA 1
ATOM 647 C C . ASN A 1 90 ? 16.955 42.210 74.721 1.00 12.34 119 ASN A C 1
ATOM 648 O O . ASN A 1 90 ? 15.818 42.709 74.858 1.00 12.64 119 ASN A O 1
ATOM 653 N N . VAL A 1 91 ? 17.210 40.909 74.823 1.00 11.42 120 VAL A N 1
ATOM 654 C CA . VAL A 1 91 ? 16.169 39.901 75.044 1.00 11.07 120 VAL A CA 1
ATOM 655 C C . VAL A 1 91 ? 15.338 40.202 76.294 1.00 11.07 120 VAL A C 1
ATOM 656 O O . VAL A 1 91 ? 15.885 40.599 77.313 1.00 10.74 120 VAL A O 1
ATOM 660 N N . GLN A 1 92 ? 14.023 39.985 76.194 1.00 11.20 121 GLN A N 1
ATOM 661 C CA . GLN A 1 92 ? 13.073 40.268 77.295 1.00 11.73 121 GLN A CA 1
ATOM 662 C C . GLN A 1 92 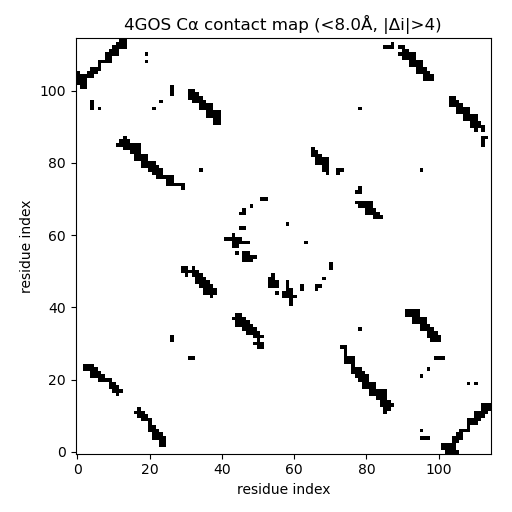? 12.263 39.021 77.597 1.00 12.34 121 GLN A C 1
ATOM 663 O O . GLN A 1 92 ? 12.184 38.093 76.779 1.00 12.30 121 GLN A O 1
ATOM 669 N N . LEU A 1 93 ? 11.664 38.968 78.780 1.00 12.47 122 LEU A N 1
ATOM 670 C CA . LEU A 1 93 ? 10.889 37.785 79.139 1.00 12.98 122 LEU A CA 1
ATOM 671 C C . LEU A 1 93 ? 9.717 37.558 78.170 1.00 13.33 122 LEU A C 1
ATOM 672 O O . LEU A 1 93 ? 9.248 36.433 78.016 1.00 15.11 122 LEU A O 1
ATOM 677 N N . THR A 1 94 ? 9.265 38.622 77.510 1.00 12.17 123 THR A N 1
ATOM 678 C CA . THR A 1 94 ? 8.181 38.547 76.550 1.00 12.85 123 THR A CA 1
ATOM 679 C C . THR A 1 94 ? 8.619 37.905 75.226 1.00 12.18 123 THR A C 1
ATOM 680 O O . THR A 1 94 ? 7.776 37.550 74.379 1.00 11.64 123 THR A O 1
ATOM 684 N N . ASP A 1 95 ? 9.925 37.738 75.041 1.00 11.50 124 ASP A N 1
ATOM 685 C CA . ASP A 1 95 ? 10.430 37.084 73.833 1.00 12.00 124 ASP A CA 1
ATOM 686 C C . ASP A 1 95 ? 10.391 35.585 73.930 1.00 11.64 124 ASP A C 1
ATOM 687 O O . ASP A 1 95 ? 10.560 34.907 72.915 1.00 11.35 124 ASP A O 1
ATOM 692 N N . ALA A 1 96 ? 10.201 35.045 75.136 1.00 12.56 125 ALA A N 1
ATOM 693 C CA . ALA A 1 96 ? 10.136 33.605 75.314 1.00 12.44 125 ALA A CA 1
ATOM 694 C C . ALA A 1 96 ? 8.964 33.039 74.532 1.00 12.13 125 ALA A C 1
ATOM 695 O O . ALA A 1 96 ? 7.876 33.624 74.465 1.00 12.03 125 ALA A O 1
ATOM 697 N N . GLY A 1 97 ? 9.194 31.880 73.931 1.00 11.47 126 GLY A N 1
ATOM 698 C CA . GLY A 1 97 ? 8.118 31.170 73.270 1.00 11.10 126 GLY A CA 1
ATOM 699 C C . GLY A 1 97 ? 8.586 30.350 72.102 1.00 10.76 126 GLY A C 1
ATOM 700 O O . GLY A 1 97 ? 9.789 30.171 71.879 1.00 10.71 126 GLY A O 1
ATOM 701 N N . THR A 1 98 ? 7.617 29.846 71.348 1.00 10.35 127 THR A N 1
ATOM 702 C CA . THR A 1 98 ? 7.909 28.970 70.217 1.00 10.76 127 THR A CA 1
ATOM 703 C C . THR A 1 98 ? 8.038 29.831 68.963 1.00 10.35 127 THR A C 1
ATOM 704 O O . THR A 1 98 ? 7.170 30.646 68.648 1.00 10.39 127 THR A O 1
ATOM 708 N N . TYR A 1 99 ? 9.139 29.644 68.256 1.00 9.45 128 TYR A N 1
ATOM 709 C CA . TYR A 1 99 ? 9.408 30.327 67.007 1.00 9.59 128 TYR A CA 1
ATOM 710 C C . TYR A 1 99 ? 9.466 29.300 65.894 1.00 10.08 128 TYR A C 1
ATOM 711 O O . TYR A 1 99 ? 9.646 28.109 66.153 1.00 10.88 128 TYR A O 1
ATOM 720 N N . LYS A 1 100 ? 9.302 29.782 64.673 1.00 10.53 129 LYS A N 1
ATOM 721 C CA . LYS A 1 100 ? 9.410 28.960 63.473 1.00 11.01 129 LYS A CA 1
ATOM 722 C C . LYS A 1 100 ? 10.320 29.651 62.498 1.00 10.73 129 LYS A C 1
ATOM 723 O O . LYS A 1 100 ? 10.123 30.813 62.193 1.00 10.62 129 LYS A O 1
ATOM 729 N N . CYS A 1 101 ? 11.312 28.894 62.016 1.00 10.61 130 CYS A N 1
ATOM 730 C CA . CYS A 1 101 ? 12.188 29.314 60.943 1.00 11.12 130 CYS A CA 1
ATOM 731 C C . CYS A 1 101 ? 11.670 28.702 59.645 1.00 11.40 130 CYS A C 1
ATOM 732 O O . CYS A 1 101 ? 11.622 27.489 59.525 1.00 10.61 130 CYS A O 1
ATOM 735 N N . TYR A 1 102 ? 11.255 29.562 58.724 1.00 12.03 131 TYR A N 1
ATOM 736 C CA . TYR A 1 102 ? 10.611 29.143 57.474 1.00 13.52 131 TYR A CA 1
ATOM 737 C C . TYR A 1 102 ? 11.521 29.578 56.317 1.00 11.84 131 TYR A C 1
ATOM 738 O O . TYR A 1 102 ? 11.939 30.759 56.228 1.00 10.76 131 TYR A O 1
ATOM 747 N N . ILE A 1 103 ? 11.877 28.614 55.468 1.00 11.21 132 ILE A N 1
ATOM 748 C CA . ILE A 1 103 ? 12.853 28.836 54.382 1.00 11.32 132 ILE A CA 1
ATOM 749 C C . ILE A 1 103 ? 12.279 28.447 53.018 1.00 11.56 132 ILE A C 1
ATOM 750 O O . ILE A 1 103 ? 11.622 27.399 52.896 1.00 12.11 132 ILE A O 1
ATOM 755 N N . ILE A 1 104 ? 12.488 29.311 52.026 1.00 11.57 133 ILE A N 1
ATOM 756 C CA . ILE A 1 104 ? 12.279 28.973 50.614 1.00 12.45 133 ILE A CA 1
ATOM 757 C C . ILE A 1 104 ? 13.609 29.095 49.906 1.00 12.78 133 ILE A C 1
ATOM 758 O O . ILE A 1 104 ? 14.319 30.085 50.075 1.00 11.91 133 ILE A O 1
ATOM 763 N N . THR A 1 105 ? 13.941 28.088 49.110 1.00 12.58 134 THR A N 1
ATOM 764 C CA . THR A 1 105 ? 15.037 28.213 48.158 1.00 12.70 134 THR A CA 1
ATOM 765 C C . THR A 1 105 ? 14.533 27.780 46.788 1.00 13.58 134 THR A C 1
ATOM 766 O O . THR A 1 105 ? 13.370 27.491 46.626 1.00 13.83 134 THR A O 1
ATOM 770 N N . SER A 1 106 ? 15.429 27.750 45.804 1.00 15.15 135 SER A N 1
ATOM 771 C CA . SER A 1 106 ? 15.071 27.277 44.470 1.00 16.56 135 SER A CA 1
ATOM 772 C C . SER A 1 106 ? 14.742 25.789 44.468 1.00 17.28 135 SER A C 1
ATOM 773 O O . SER A 1 106 ? 14.124 25.307 43.529 1.00 17.64 135 SER A O 1
ATOM 776 N N . LYS A 1 107 ? 15.138 25.069 45.520 1.00 17.63 136 LYS A N 1
ATOM 777 C CA . LYS A 1 107 ? 14.929 23.616 45.606 1.00 18.58 136 LYS A CA 1
ATOM 778 C C . LYS A 1 107 ? 13.665 23.196 46.341 1.00 18.54 136 LYS A C 1
ATOM 779 O O . LYS A 1 107 ? 13.314 22.001 46.334 1.00 19.64 136 LYS A O 1
ATOM 785 N N . GLY A 1 108 ? 12.976 24.151 46.966 1.00 17.28 137 GLY A N 1
ATOM 786 C CA . GLY A 1 108 ? 11.733 23.864 47.662 1.00 16.68 137 GLY A CA 1
ATOM 787 C C . GLY A 1 108 ? 11.600 24.692 48.916 1.00 16.19 137 GLY A C 1
ATOM 788 O O . GLY A 1 108 ? 12.177 25.761 49.010 1.00 16.34 137 GLY A O 1
ATOM 789 N N . LYS A 1 109 ? 10.828 24.195 49.869 1.00 15.74 138 LYS A N 1
ATOM 790 C CA . LYS A 1 109 ? 10.612 24.903 51.122 1.00 16.38 138 LYS A CA 1
ATOM 791 C C . LYS A 1 109 ? 10.697 23.970 52.307 1.00 14.77 138 LYS A C 1
ATOM 792 O O . LYS A 1 109 ? 10.550 22.760 52.189 1.00 14.55 138 LYS A O 1
ATOM 798 N N . GLY A 1 110 ? 10.964 24.552 53.464 1.00 12.88 139 GLY A N 1
ATOM 799 C CA . GLY A 1 110 ? 10.940 23.807 54.696 1.00 12.02 139 GLY A CA 1
ATOM 800 C C . GLY A 1 110 ? 10.797 24.730 55.874 1.00 11.67 139 GLY A C 1
ATOM 801 O O . GLY A 1 110 ? 10.841 25.949 55.740 1.00 11.09 139 GLY A O 1
ATOM 802 N N . ASN A 1 111 ? 10.613 24.135 57.036 1.00 11.73 140 ASN A N 1
ATOM 803 C CA . ASN A 1 111 ? 10.544 24.890 58.262 1.00 12.06 140 ASN A CA 1
ATOM 804 C C . ASN A 1 111 ? 10.875 24.024 59.462 1.00 12.52 140 ASN A C 1
ATOM 805 O O . ASN A 1 111 ? 10.752 22.792 59.422 1.00 13.03 140 ASN A O 1
ATOM 810 N N . ALA A 1 112 ? 11.294 24.678 60.532 1.00 11.56 141 ALA A N 1
ATOM 811 C CA . ALA A 1 112 ? 11.497 23.998 61.797 1.00 11.35 141 ALA A CA 1
ATOM 812 C C . ALA A 1 112 ? 11.153 24.933 62.933 1.00 11.66 141 ALA A C 1
ATOM 813 O O . ALA A 1 112 ? 11.418 26.127 62.850 1.00 11.52 141 ALA A O 1
ATOM 815 N N . ASN A 1 113 ? 10.630 24.378 64.009 1.00 11.98 142 ASN A N 1
ATOM 816 C CA . ASN A 1 113 ? 10.375 25.160 65.205 1.00 12.96 142 ASN A CA 1
ATOM 817 C C . ASN A 1 113 ? 11.517 25.166 66.185 1.00 12.68 142 ASN A C 1
ATOM 818 O O . ASN A 1 113 ? 12.345 24.272 66.223 1.00 11.80 142 ASN A O 1
ATOM 823 N N . LEU A 1 114 ? 11.468 26.164 67.062 1.00 12.61 143 LEU A N 1
ATOM 824 C CA A LEU A 1 114 ? 12.483 26.387 68.067 0.50 13.85 143 LEU A CA 1
ATOM 825 C CA B LEU A 1 114 ? 12.479 26.373 68.070 0.50 13.89 143 LEU A CA 1
ATOM 826 C C . LEU A 1 114 ? 11.794 26.910 69.321 1.00 13.67 143 LEU A C 1
ATOM 827 O O . LEU A 1 114 ? 10.942 27.789 69.238 1.00 14.04 143 LEU A O 1
ATOM 836 N N . GLU A 1 115 ? 12.151 26.387 70.482 1.00 14.43 144 GLU A N 1
ATOM 837 C CA . GLU A 1 115 ? 11.665 26.953 71.734 1.00 16.15 144 GLU A CA 1
ATOM 838 C C . GLU A 1 115 ? 12.709 27.891 72.320 1.00 15.38 144 GLU A C 1
ATOM 839 O O . GLU A 1 115 ? 13.742 27.434 72.800 1.00 17.55 144 GLU A O 1
ATOM 845 N N . TYR A 1 116 ? 12.441 29.184 72.294 1.00 14.13 145 TYR A N 1
ATOM 846 C CA . TYR A 1 116 ? 13.429 30.137 72.802 1.00 13.37 145 TYR A CA 1
ATOM 847 C C . TYR A 1 116 ? 13.150 30.402 74.262 1.00 14.49 145 TYR A C 1
ATOM 848 O O . TYR A 1 116 ? 12.038 30.717 74.635 1.00 14.31 145 TYR A O 1
ATOM 857 N N . LYS A 1 117 ? 14.184 30.259 75.080 1.00 15.35 146 LYS A N 1
ATOM 858 C CA . LYS A 1 117 ? 14.059 30.435 76.522 1.00 16.71 146 LYS A CA 1
ATOM 859 C C . LYS A 1 117 ? 14.808 31.674 76.979 1.00 16.86 146 LYS A C 1
ATOM 860 O O . LYS A 1 117 ? 15.849 32.026 76.428 1.00 16.22 146 LYS A O 1
ATOM 866 N N . THR A 1 118 ? 14.241 32.364 77.964 1.00 17.70 147 THR A N 1
ATOM 867 C CA . THR A 1 118 ? 14.781 33.612 78.487 1.00 19.83 147 THR A CA 1
ATOM 868 C C . THR A 1 118 ? 14.773 33.505 80.007 1.00 21.72 147 THR A C 1
ATOM 869 O O . THR A 1 118 ? 13.885 32.871 80.585 1.00 26.02 147 THR A O 1
ATOM 873 N N . GLY A 1 119 ? 15.767 34.087 80.653 1.00 24.33 148 GLY A N 1
ATOM 874 C CA . GLY A 1 119 ? 15.895 33.970 82.108 1.00 24.60 148 GLY A CA 1
ATOM 875 C C . GLY A 1 119 ? 16.738 35.093 82.677 1.00 25.64 148 GLY A C 1
ATOM 876 O O . GLY A 1 119 ? 17.459 35.757 81.937 1.00 21.33 148 GLY A O 1
ATOM 877 N N . HIS A 1 120 ? 16.598 35.331 83.984 1.00 27.62 149 HIS A N 1
ATOM 878 C CA . HIS A 1 120 ? 17.364 36.368 84.678 1.00 29.94 149 HIS A CA 1
ATOM 879 C C . HIS A 1 120 ? 18.831 35.972 84.646 1.00 29.53 149 HIS A C 1
ATOM 880 O O . HIS A 1 120 ? 19.149 34.789 84.824 1.00 31.80 149 HIS A O 1
#

Nearest PDB structures (foldseek):
  4gos-assembly1_A  TM=1.009E+00  e=1.323E-28  Homo sapiens
  1py9-assembly1_A-2  TM=8.927E-01  e=1.052E-12  Mus musculus
  1pkq-assembly2_J  TM=8.962E-01  e=9.873E-13  Rattus norvegicus
  3csp-assembly1_A  TM=8.936E-01  e=2.744E-12  Rattus norvegicus
  4k55-assembly1_A  TM=8.833E-01  e=6.298E-12  Homo sapiens

Secondary structure (DSSP, 8-state):
--S-EEEE-EEEETTS-EEEEEEE---S-GGG-EEEEEETT-SSBSEEEETTEE--TTB-GGGTT-EEE-TTTGGGTB--EEESS--GGG-EEEEEEEEETTEEEEEEEEEEEE-

Radius of gyration: 13.23 Å; Cα contacts (8 Å, |Δi|>4): 307; chains: 1; bounding box: 27×28×40 Å

GO terms:
  GO:0005515 protein binding (F, IPI)
  GO:0009897 external side of plasma membrane (C, IDA)
  GO:0042130 negative regulation of T cell proliferation (P, IMP)
  GO:0043066 negative regulation of apoptotic process (P, IMP)
  GO:0050868 negative regulation of T cell activation (P, IMP)

CATH classification: 2.60.40.10

Foldseek 3Di:
DLWDKDWDAWEDEAQAKTKTWMFIDADDDQQFKKKWKDFPPFQFTLWIQHRLGTDCPRHGPVNVPFKDADSVCVNVGTGMMMGGRDHQVPFGKMKIWMGGPRGIDMDIYGYYYYD

Solvent-accessible surface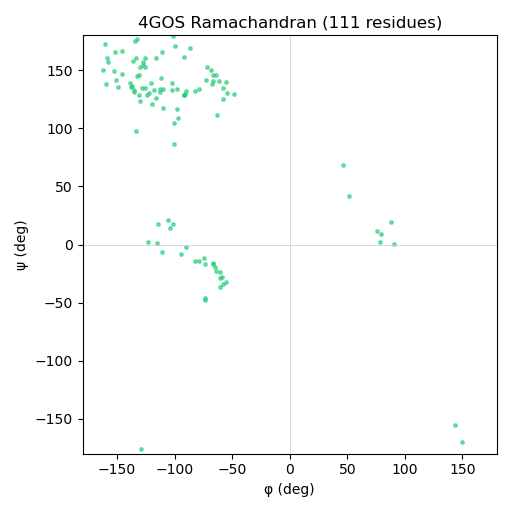 area: 6194 Å² total; per-residue (Å²): 126,79,8,87,17,64,25,91,104,9,75,17,74,60,49,94,98,9,72,0,26,0,74,11,78,83,11,148,122,60,61,51,0,16,0,40,0,48,31,131,74,33,179,18,25,0,0,22,2,90,111,29,120,59,72,64,109,124,29,27,126,60,0,167,68,47,20,31,16,70,51,124,74,0,62,98,2,43,0,12,0,121,2,121,70,0,74,122,87,0,40,19,37,1,71,0,55,0,53,8,68,141,20,94,2,75,18,81,9,83,2,117,32,30,136